Protein AF-A0A9N9JWN9-F1 (afdb_monomer_lite)

Foldseek 3Di:
DFDDDDPDDDPPVCPDDDDDDDPPDCPPQSFAKDWDADPPDDGPDGFQDAARGWIAGRNQCFIHHRHPDTDHDGDD

Secondary structure (DSSP, 8-state):
------SSPPPTT-SS-------S---TT---EEEEE-TT--SSS-TTSSTTEEEEETTTTEEEESSSS-EE-S--

Radius of gyration: 12.6 Å; chains: 1; bounding box: 31×24×31 Å

Organism: NCBI:txid1348616

pLDDT: mean 95.86, std 3.95, range [72.69, 98.56]

Structure (mmCIF, N/CA/C/O backbone):
data_AF-A0A9N9JWN9-F1
#
_entry.id   AF-A0A9N9JWN9-F1
#
loop_
_atom_site.group_PDB
_atom_site.id
_atom_site.type_symbol
_atom_site.label_atom_id
_atom_site.label_alt_id
_atom_site.label_comp_id
_atom_site.label_asym_id
_atom_site.label_entity_id
_atom_site.label_seq_id
_atom_site.pdbx_PDB_ins_code
_atom_site.Cartn_x
_atom_site.Cartn_y
_atom_site.Cartn_z
_atom_site.occupancy
_atom_site.B_iso_or_equiv
_atom_site.auth_seq_id
_atom_site.auth_comp_id
_atom_site.auth_asym_id
_atom_site.auth_atom_id
_atom_sit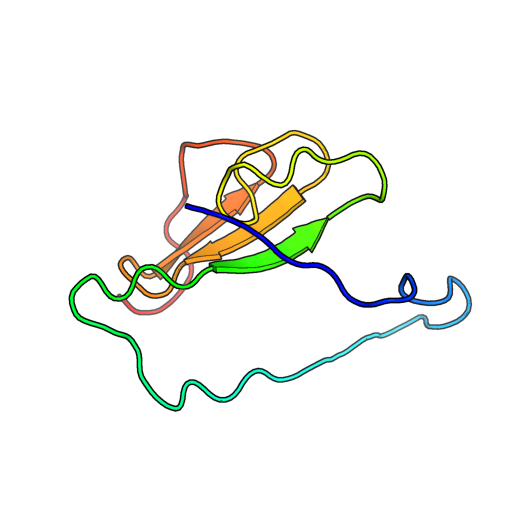e.pdbx_PDB_model_num
ATOM 1 N N . PHE A 1 1 ? 1.930 8.104 -10.942 1.00 79.88 1 PHE A N 1
ATOM 2 C CA . PHE A 1 1 ? 1.436 6.968 -10.135 1.00 79.88 1 PHE A CA 1
ATOM 3 C C . PHE A 1 1 ? -0.050 7.156 -9.891 1.00 79.88 1 PHE A C 1
ATOM 5 O O . PHE A 1 1 ? -0.484 8.297 -9.824 1.00 79.88 1 PHE A O 1
ATOM 12 N N . CYS A 1 2 ? -0.809 6.069 -9.792 1.00 88.12 2 CYS A N 1
ATOM 13 C CA . CYS A 1 2 ? -2.243 6.070 -9.502 1.00 88.12 2 CYS A CA 1
ATOM 14 C C . CYS A 1 2 ? -2.515 4.954 -8.487 1.00 88.12 2 CYS A C 1
ATOM 16 O O . CYS A 1 2 ? -1.855 3.915 -8.549 1.00 88.12 2 CYS A O 1
ATOM 18 N N . ALA A 1 3 ? -3.451 5.169 -7.566 1.00 96.00 3 ALA A N 1
ATOM 19 C CA . ALA A 1 3 ? -3.900 4.165 -6.614 1.00 96.00 3 ALA A CA 1
ATOM 20 C C . ALA A 1 3 ? -5.375 3.817 -6.831 1.00 96.00 3 ALA A C 1
ATOM 22 O O . ALA A 1 3 ? -6.202 4.662 -7.165 1.00 96.00 3 ALA A O 1
ATOM 23 N N . ILE A 1 4 ? -5.711 2.560 -6.565 1.00 97.25 4 ILE A N 1
ATOM 24 C CA . ILE A 1 4 ? -7.089 2.085 -6.450 1.00 97.25 4 ILE A CA 1
ATOM 25 C C . ILE A 1 4 ? -7.333 1.606 -5.021 1.00 97.25 4 ILE A C 1
ATOM 27 O O . ILE A 1 4 ? -6.395 1.351 -4.265 1.00 97.25 4 ILE A O 1
ATOM 31 N N . ARG A 1 5 ? -8.603 1.501 -4.636 1.00 97.44 5 ARG A N 1
ATOM 32 C CA . ARG A 1 5 ? -9.024 0.999 -3.324 1.00 97.44 5 ARG A CA 1
ATOM 33 C C . ARG A 1 5 ? -10.079 -0.077 -3.504 1.00 97.44 5 ARG A C 1
ATOM 35 O O . ARG A 1 5 ? -10.781 -0.085 -4.514 1.00 97.44 5 ARG A O 1
ATOM 42 N N . ALA A 1 6 ? -10.214 -0.940 -2.501 1.00 97.50 6 ALA A N 1
ATOM 43 C CA . ALA A 1 6 ? -11.333 -1.867 -2.424 1.00 97.50 6 ALA A CA 1
ATOM 44 C C . ALA A 1 6 ? -12.675 -1.113 -2.455 1.00 97.50 6 ALA A C 1
ATOM 46 O O . ALA A 1 6 ? -12.772 0.050 -2.055 1.00 97.50 6 ALA A O 1
ATOM 47 N N . ASN A 1 7 ? -13.725 -1.794 -2.908 1.00 97.38 7 ASN A N 1
ATOM 48 C CA . ASN A 1 7 ? -15.075 -1.233 -2.987 1.00 97.38 7 ASN A CA 1
ATOM 49 C C . ASN A 1 7 ? -15.706 -0.957 -1.607 1.00 97.38 7 ASN A C 1
ATOM 51 O O . ASN A 1 7 ? -16.664 -0.193 -1.524 1.00 97.38 7 ASN A O 1
ATOM 55 N N . ASN A 1 8 ? -15.170 -1.550 -0.535 1.00 97.00 8 ASN A N 1
ATOM 56 C CA . ASN A 1 8 ? -15.633 -1.389 0.841 1.00 97.00 8 ASN A CA 1
ATOM 57 C C . ASN A 1 8 ? -14.445 -1.286 1.814 1.00 97.00 8 ASN A C 1
ATOM 59 O O . ASN A 1 8 ? -13.391 -1.870 1.550 1.00 97.00 8 ASN A O 1
ATOM 63 N N . PRO A 1 9 ? -14.595 -0.567 2.943 1.00 97.31 9 PRO A N 1
ATOM 64 C CA . PRO A 1 9 ? -13.588 -0.552 3.996 1.00 97.31 9 PRO A CA 1
ATOM 65 C C . PRO A 1 9 ? -13.568 -1.879 4.761 1.00 97.31 9 PRO A C 1
ATOM 67 O O . PRO A 1 9 ? -14.538 -2.638 4.753 1.00 97.31 9 PRO A O 1
ATOM 70 N N . ILE A 1 10 ? -12.482 -2.111 5.497 1.00 97.62 10 ILE A N 1
ATOM 71 C CA . ILE A 1 10 ? -12.404 -3.195 6.480 1.00 97.62 10 ILE A CA 1
ATOM 72 C C . ILE A 1 10 ? -13.491 -2.958 7.545 1.00 97.62 10 ILE A C 1
ATOM 74 O O . ILE A 1 10 ? -13.508 -1.879 8.148 1.00 97.62 10 ILE A O 1
ATOM 78 N N . PRO A 1 11 ? -14.403 -3.918 7.796 1.00 96.06 11 PRO A N 1
ATOM 79 C CA . PRO A 1 11 ? -15.431 -3.757 8.817 1.00 96.06 11 PRO A CA 1
ATOM 80 C C . PRO A 1 11 ? -14.803 -3.582 10.209 1.00 96.06 11 PRO A C 1
ATOM 82 O O . PRO A 1 11 ? -13.944 -4.384 10.570 1.00 96.06 11 PRO A O 1
ATOM 85 N N . PRO A 1 12 ? -15.240 -2.619 11.042 1.00 92.38 12 PRO A N 1
ATOM 86 C CA . PRO A 1 12 ? -14.670 -2.413 12.380 1.00 92.38 12 PRO A CA 1
ATOM 87 C C . PRO A 1 12 ? -14.785 -3.627 13.315 1.00 92.38 12 PRO A C 1
ATOM 89 O O . PRO A 1 12 ? -14.031 -3.757 14.274 1.00 92.38 12 PRO A O 1
ATOM 92 N N . GLN A 1 13 ? -15.736 -4.526 13.048 1.00 96.38 13 GLN A N 1
ATOM 93 C CA . GLN A 1 13 ? -15.902 -5.783 13.780 1.00 96.38 13 GLN A CA 1
ATOM 94 C C . GLN A 1 13 ? -14.777 -6.787 13.470 1.00 96.38 13 GLN A C 1
ATOM 96 O O . GLN A 1 13 ? -14.553 -7.728 14.234 1.00 96.38 13 GLN A O 1
ATOM 101 N N . CYS A 1 14 ? -14.064 -6.590 12.359 1.00 94.38 14 CYS A N 1
ATOM 102 C CA . CYS A 1 14 ? -12.915 -7.379 11.951 1.00 94.38 14 CYS A CA 1
ATOM 103 C C . CYS A 1 14 ? -11.688 -6.950 12.772 1.00 94.38 14 CYS A C 1
ATOM 105 O O . CYS A 1 14 ? -10.983 -6.005 12.430 1.00 94.38 14 CYS A O 1
ATOM 107 N N . LYS A 1 15 ? -11.447 -7.637 13.897 1.00 91.31 15 LYS A N 1
ATOM 108 C CA . LYS A 1 15 ? -10.325 -7.340 14.811 1.00 91.31 15 LYS A CA 1
ATOM 109 C C . LYS A 1 15 ? -8.951 -7.639 14.205 1.00 91.31 15 LYS A C 1
ATOM 111 O O . LYS A 1 15 ? -7.960 -7.048 14.619 1.00 91.31 15 LYS A O 1
ATOM 116 N N . LEU A 1 16 ? -8.905 -8.577 13.263 1.00 95.88 16 LEU A N 1
ATOM 117 C CA . LEU A 1 16 ? -7.725 -8.944 12.496 1.00 95.88 16 LEU A CA 1
ATOM 118 C C . LEU A 1 16 ? -8.150 -9.072 11.038 1.00 95.88 16 LEU A C 1
ATOM 120 O O . LEU A 1 16 ? -8.980 -9.918 10.713 1.00 95.88 16 LEU A O 1
ATOM 124 N N . PHE A 1 17 ? -7.577 -8.233 10.187 1.00 96.62 17 PHE A N 1
ATOM 125 C CA . PHE A 1 17 ? -7.808 -8.253 8.753 1.00 96.62 17 PHE A CA 1
ATOM 126 C C . PHE A 1 17 ? -6.510 -8.593 8.032 1.00 96.62 17 PHE A C 1
ATOM 128 O O . PHE A 1 17 ? -5.438 -8.126 8.416 1.00 96.62 17 PHE A O 1
ATOM 135 N N . 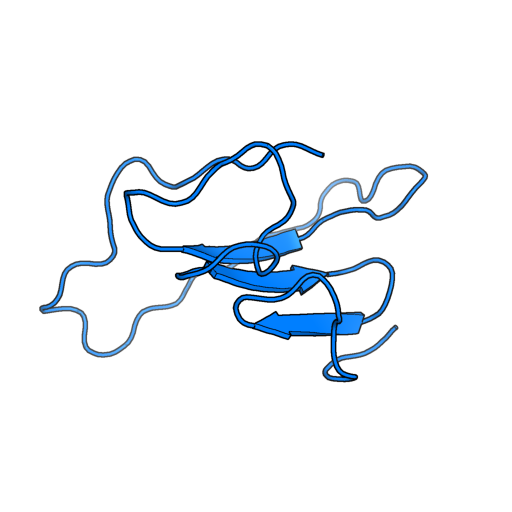TYR A 1 18 ? -6.628 -9.393 6.980 1.00 97.00 18 TYR A N 1
ATOM 136 C CA . TYR A 1 18 ? -5.513 -9.846 6.170 1.00 97.00 18 TYR A CA 1
ATOM 137 C C . TYR A 1 18 ? -5.955 -9.944 4.713 1.00 97.00 18 TYR A C 1
ATOM 139 O O . TYR A 1 18 ? -7.086 -10.340 4.431 1.00 97.00 18 TYR A O 1
ATOM 147 N N . PHE A 1 19 ? -5.061 -9.571 3.804 1.00 97.75 19 PHE A N 1
ATOM 148 C CA . PHE A 1 19 ? -5.232 -9.765 2.373 1.00 97.75 19 PHE A CA 1
ATOM 149 C C . PHE A 1 19 ? -3.868 -10.023 1.736 1.00 97.75 19 PHE A C 1
ATOM 151 O O . PHE A 1 19 ? -2.844 -9.561 2.242 1.00 97.75 19 PHE A O 1
ATOM 158 N N . GLU A 1 20 ? -3.880 -10.739 0.619 1.00 98.12 20 GLU A N 1
ATOM 159 C CA . GLU A 1 20 ? -2.697 -11.049 -0.179 1.00 98.12 20 GLU A CA 1
ATOM 160 C C . GLU A 1 20 ? -2.807 -10.373 -1.541 1.00 98.12 20 GLU A C 1
ATOM 162 O O . GLU A 1 20 ? -3.904 -10.106 -2.041 1.00 98.12 20 GLU A O 1
ATOM 167 N N . VAL A 1 21 ? -1.652 -10.070 -2.125 1.00 97.38 21 VAL A N 1
ATOM 168 C CA . VAL A 1 21 ? -1.539 -9.532 -3.477 1.00 97.38 21 VAL A CA 1
ATOM 169 C C . VAL A 1 21 ? -0.458 -10.327 -4.190 1.00 97.38 21 VAL A C 1
ATOM 171 O O . VAL A 1 21 ? 0.719 -10.197 -3.857 1.00 97.38 21 VAL A O 1
ATOM 174 N N . ASP A 1 22 ? -0.862 -11.111 -5.184 1.00 97.75 22 ASP A N 1
ATOM 175 C CA . ASP A 1 22 ? 0.065 -11.796 -6.077 1.00 97.75 22 ASP A CA 1
ATOM 176 C C . ASP A 1 22 ? 0.522 -10.841 -7.183 1.00 97.75 22 ASP A C 1
ATOM 178 O O . ASP A 1 22 ? -0.288 -10.284 -7.932 1.00 97.75 22 ASP A O 1
ATOM 182 N N . ILE A 1 23 ? 1.835 -10.640 -7.289 1.00 96.12 23 ILE A N 1
ATOM 1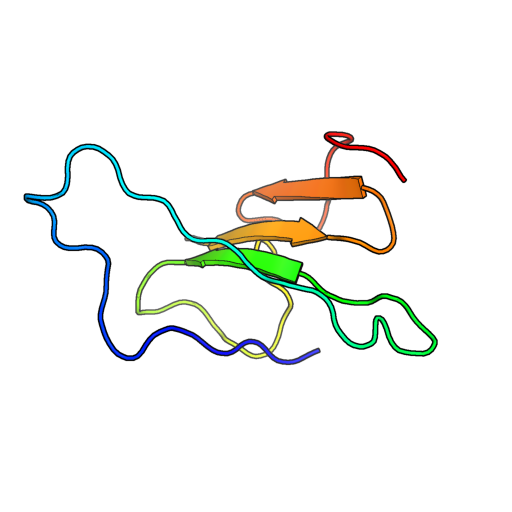83 C CA . ILE A 1 23 ? 2.433 -9.827 -8.350 1.00 96.12 23 ILE A CA 1
ATOM 184 C C . ILE A 1 23 ? 2.647 -10.708 -9.577 1.00 96.12 23 ILE A C 1
ATOM 186 O O . ILE A 1 23 ? 3.569 -11.517 -9.617 1.00 96.12 23 ILE A O 1
ATOM 190 N N . ILE A 1 24 ? 1.779 -10.544 -10.575 1.00 97.62 24 ILE A N 1
ATOM 191 C CA . ILE A 1 24 ? 1.853 -11.291 -11.839 1.00 97.62 24 ILE A CA 1
ATOM 192 C C . ILE A 1 24 ? 2.911 -10.694 -12.778 1.00 97.62 24 ILE A C 1
ATOM 194 O O . ILE A 1 24 ? 3.627 -11.428 -13.452 1.00 97.62 24 ILE A O 1
ATOM 198 N N . ASP A 1 25 ? 3.015 -9.364 -12.800 1.00 96.00 25 ASP A N 1
ATOM 199 C CA . ASP A 1 25 ? 4.008 -8.599 -13.553 1.00 96.00 25 ASP A CA 1
ATOM 200 C C . ASP A 1 25 ? 4.386 -7.357 -12.732 1.00 96.00 25 ASP A C 1
ATOM 202 O O . ASP A 1 25 ? 3.518 -6.577 -12.331 1.00 96.00 25 ASP A O 1
ATOM 206 N N . GLU A 1 26 ? 5.676 -7.193 -12.441 1.00 92.62 26 GLU A N 1
ATOM 207 C CA . GLU A 1 26 ? 6.192 -6.036 -11.701 1.00 92.62 26 GLU A CA 1
ATOM 208 C C . GLU A 1 26 ? 6.329 -4.780 -12.579 1.00 92.62 26 GLU A C 1
ATOM 210 O O . GLU A 1 26 ? 6.435 -3.660 -12.066 1.00 92.62 26 GLU A O 1
ATOM 215 N N . GLY A 1 27 ? 6.284 -4.949 -13.902 1.00 93.56 27 GLY A N 1
ATOM 216 C CA . GLY A 1 27 ? 6.552 -3.913 -14.882 1.00 93.56 27 GLY A CA 1
ATOM 217 C C . GLY A 1 27 ? 7.997 -3.408 -14.828 1.00 93.56 27 GLY A C 1
ATOM 218 O O . GLY A 1 27 ? 8.784 -3.726 -13.939 1.00 93.56 27 GLY A O 1
ATOM 219 N N . GLU A 1 28 ? 8.354 -2.549 -15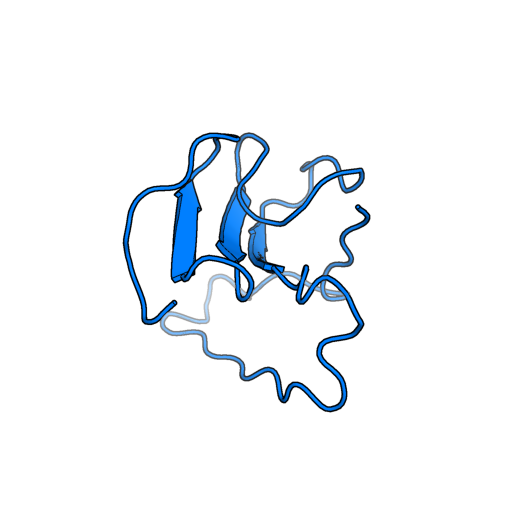.778 1.00 92.31 28 GLU A N 1
ATOM 220 C CA . GLU A 1 28 ? 9.740 -2.090 -15.965 1.00 92.31 28 GLU A CA 1
ATOM 221 C C . GLU A 1 28 ? 10.327 -1.381 -14.729 1.00 92.31 28 GLU A C 1
ATOM 223 O O . GLU A 1 28 ? 11.482 -1.590 -14.367 1.00 92.31 28 GLU A O 1
ATOM 228 N N . ASN A 1 29 ? 9.515 -0.570 -14.042 1.00 88.31 29 ASN A N 1
ATOM 229 C CA . ASN A 1 29 ? 9.959 0.250 -12.908 1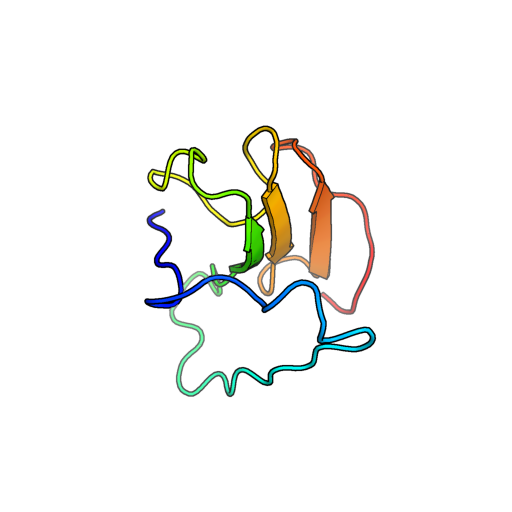.00 88.31 29 ASN A CA 1
ATOM 230 C C . ASN A 1 29 ? 9.645 -0.359 -11.532 1.00 88.31 29 ASN A C 1
ATOM 232 O O . ASN A 1 29 ? 9.840 0.327 -10.521 1.00 88.31 29 ASN A O 1
ATOM 236 N N . LYS A 1 30 ? 9.074 -1.574 -11.470 1.00 90.69 30 LYS A N 1
ATOM 237 C CA . LYS A 1 30 ? 8.691 -2.270 -10.219 1.00 90.69 30 LYS A CA 1
ATOM 238 C C . LYS A 1 30 ? 7.862 -1.426 -9.245 1.00 90.69 30 LYS A C 1
ATOM 240 O O . LYS A 1 30 ? 7.869 -1.633 -8.033 1.00 90.69 30 LYS A O 1
ATOM 245 N N . SER A 1 31 ? 7.182 -0.402 -9.760 1.00 93.06 31 SER A N 1
ATOM 246 C CA . SER A 1 31 ? 6.591 0.678 -8.966 1.00 93.06 31 SER A CA 1
ATOM 247 C C . SER A 1 31 ? 5.205 0.300 -8.460 1.00 93.06 31 SER A C 1
ATOM 249 O O . SER A 1 31 ? 4.205 0.951 -8.762 1.00 93.06 31 SER A O 1
ATOM 251 N N . ILE A 1 32 ? 5.166 -0.775 -7.682 1.00 96.19 32 ILE A N 1
ATOM 252 C CA . ILE A 1 32 ? 3.964 -1.309 -7.062 1.00 96.19 32 ILE A CA 1
ATOM 253 C C . ILE A 1 32 ? 4.005 -0.960 -5.578 1.00 96.19 32 ILE A C 1
ATOM 255 O O . ILE A 1 32 ? 4.986 -1.232 -4.884 1.00 96.19 32 ILE A O 1
ATOM 259 N N . GLY A 1 33 ? 2.938 -0.323 -5.100 1.00 96.94 33 GLY A N 1
ATOM 260 C CA . GLY A 1 33 ? 2.728 -0.040 -3.685 1.00 96.94 33 GLY A CA 1
ATOM 261 C C . GLY A 1 33 ? 1.515 -0.804 -3.172 1.00 96.94 33 GLY A C 1
ATOM 262 O O . GLY A 1 33 ? 0.471 -0.791 -3.822 1.00 96.94 33 GLY A O 1
ATOM 263 N N . ILE A 1 34 ? 1.636 -1.436 -2.008 1.00 98.00 34 ILE A N 1
ATOM 264 C CA . ILE A 1 34 ? 0.559 -2.196 -1.360 1.00 98.00 34 ILE A CA 1
ATOM 265 C C . ILE A 1 34 ? 0.352 -1.637 0.043 1.00 98.00 34 ILE A C 1
ATOM 267 O O . ILE A 1 34 ? 1.320 -1.382 0.758 1.00 98.00 34 ILE A O 1
ATOM 271 N N . GLY A 1 35 ? -0.899 -1.445 0.459 1.00 98.00 35 GLY A N 1
ATOM 272 C CA . GLY A 1 35 ? -1.188 -1.034 1.827 1.00 98.00 35 GLY A CA 1
ATOM 273 C C . GLY A 1 35 ? -2.617 -0.565 2.036 1.00 98.00 35 GLY A C 1
ATOM 274 O O . GLY A 1 35 ? -3.549 -1.068 1.414 1.00 98.00 35 GLY A O 1
ATOM 275 N N . PHE A 1 36 ? -2.775 0.407 2.929 1.00 98.25 36 PHE A N 1
ATOM 276 C CA . PHE A 1 36 ? -4.065 0.869 3.423 1.00 98.25 36 PHE A CA 1
ATOM 277 C C . PHE A 1 36 ? -4.198 2.383 3.301 1.00 98.25 36 PHE A C 1
ATOM 279 O O . PHE A 1 36 ? -3.218 3.136 3.262 1.00 98.25 36 PHE A O 1
ATOM 286 N N . CYS A 1 37 ? -5.439 2.848 3.275 1.00 98.19 37 CYS A N 1
ATOM 287 C CA . CYS A 1 37 ? -5.740 4.264 3.344 1.00 98.19 37 CYS A CA 1
ATOM 288 C C . CYS A 1 37 ? -7.153 4.522 3.854 1.00 98.19 37 CYS A C 1
ATOM 290 O O . CYS A 1 37 ? -8.047 3.680 3.760 1.00 98.19 37 CYS A O 1
ATOM 292 N N . GLU A 1 38 ? -7.351 5.728 4.365 1.00 97.88 38 GLU A N 1
ATOM 293 C CA . GLU A 1 38 ? -8.658 6.258 4.711 1.00 97.88 38 GLU A CA 1
ATOM 294 C C . GLU A 1 38 ? -9.469 6.622 3.455 1.00 97.88 38 GLU A C 1
ATOM 296 O O . GLU A 1 38 ? -8.951 6.808 2.348 1.00 97.88 38 GLU A O 1
ATOM 301 N N . LYS A 1 39 ? -10.788 6.764 3.627 1.00 96.81 39 LYS A N 1
ATOM 302 C CA . LYS A 1 39 ? -11.748 7.012 2.537 1.00 96.81 39 LYS A CA 1
ATOM 303 C C . LYS A 1 39 ? -11.504 8.326 1.780 1.00 96.81 39 LYS A C 1
ATOM 305 O O . LYS A 1 39 ? -11.850 8.427 0.603 1.00 96.81 39 LYS A O 1
ATOM 310 N N . THR A 1 40 ? -10.888 9.320 2.404 1.00 96.44 40 THR A N 1
ATOM 311 C CA . THR A 1 40 ? -10.698 10.665 1.833 1.00 96.44 40 THR A CA 1
ATOM 312 C C . THR A 1 40 ? -9.315 10.890 1.217 1.00 96.44 40 THR A C 1
ATOM 314 O O . THR A 1 40 ? -9.062 11.966 0.684 1.00 96.44 40 THR A O 1
ATOM 317 N N . VAL A 1 41 ? -8.428 9.890 1.252 1.00 97.62 41 VAL A N 1
ATOM 318 C CA . VAL A 1 41 ? -7.067 9.999 0.707 1.00 97.62 41 VAL A CA 1
ATOM 319 C 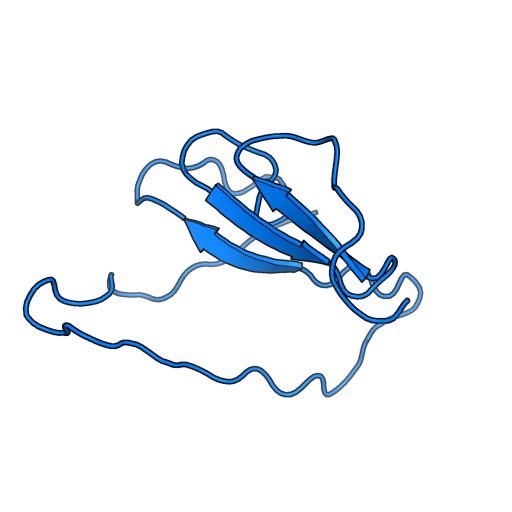C . VAL A 1 41 ? -7.072 10.266 -0.803 1.00 97.62 41 VAL A C 1
ATOM 321 O O . VAL A 1 41 ? -7.825 9.632 -1.545 1.00 97.62 41 VAL A O 1
ATOM 324 N N . ASN A 1 42 ? -6.193 11.175 -1.252 1.00 95.50 42 ASN A N 1
ATOM 325 C CA . ASN A 1 42 ? -5.931 11.428 -2.672 1.00 95.50 42 ASN A CA 1
ATOM 326 C C . ASN A 1 42 ? -5.301 10.187 -3.335 1.00 95.50 42 ASN A C 1
ATOM 328 O O . ASN A 1 42 ? -4.323 9.636 -2.831 1.00 95.50 42 ASN A O 1
ATOM 332 N N . LEU A 1 43 ? -5.846 9.772 -4.479 1.00 96.81 43 LEU A N 1
ATOM 333 C CA . LEU A 1 43 ? -5.409 8.597 -5.236 1.00 96.81 43 LEU A CA 1
ATOM 334 C C . LEU A 1 43 ? -4.388 8.905 -6.347 1.00 96.81 43 LEU A C 1
ATOM 336 O O . LEU A 1 43 ? -3.923 7.990 -7.023 1.00 96.81 43 LEU A O 1
ATOM 340 N N . GLU A 1 44 ? -3.974 10.162 -6.511 1.00 96.19 44 GLU A N 1
ATOM 341 C CA . GLU A 1 44 ? -2.950 10.603 -7.477 1.00 96.19 44 GLU A CA 1
ATOM 342 C C . GLU A 1 44 ? -1.502 10.341 -7.004 1.00 96.19 44 GLU A C 1
ATOM 344 O O . GLU A 1 44 ? -0.549 11.024 -7.386 1.00 96.19 44 GLU A O 1
ATOM 349 N N . GLY A 1 45 ? -1.305 9.336 -6.151 1.00 95.19 45 GLY A N 1
ATOM 350 C CA . GLY A 1 45 ? -0.002 8.952 -5.618 1.00 95.19 45 GLY A CA 1
ATOM 351 C C . GLY A 1 45 ? 0.021 7.502 -5.160 1.00 95.19 45 GLY A C 1
ATOM 352 O O . GLY A 1 45 ? -0.999 6.819 -5.164 1.00 95.19 45 GLY A O 1
ATOM 353 N N . MET A 1 46 ? 1.204 7.015 -4.789 1.00 96.62 46 MET A N 1
ATOM 354 C CA . MET A 1 46 ? 1.346 5.648 -4.289 1.00 96.62 46 MET A CA 1
ATOM 355 C C . MET A 1 46 ? 0.849 5.528 -2.837 1.00 96.62 46 MET A C 1
ATOM 357 O O . MET A 1 46 ? 0.914 6.510 -2.087 1.00 96.62 46 MET A O 1
ATOM 361 N N . PRO A 1 47 ? 0.408 4.330 -2.407 1.00 97.94 47 PRO A N 1
ATOM 362 C CA . PRO A 1 47 ? 0.057 4.070 -1.011 1.00 97.94 47 PRO A CA 1
ATOM 363 C C . PRO A 1 47 ? 1.145 4.548 -0.041 1.00 97.94 47 PRO A C 1
ATOM 365 O O . PRO A 1 47 ? 2.332 4.336 -0.278 1.00 97.94 47 PRO A O 1
ATOM 368 N N . GLY A 1 48 ? 0.753 5.220 1.041 1.00 98.19 48 GLY A N 1
ATOM 369 C CA . GLY A 1 48 ? 1.669 5.745 2.057 1.00 98.19 48 GLY A CA 1
ATOM 370 C C . GLY A 1 48 ? 2.126 7.195 1.873 1.00 98.19 48 GLY A C 1
ATOM 371 O O . GLY A 1 48 ? 2.700 7.763 2.798 1.00 98.19 48 GLY A O 1
ATOM 372 N N . TRP A 1 49 ? 1.883 7.824 0.717 1.00 97.69 49 TRP A N 1
ATOM 373 C CA . TRP A 1 49 ? 2.405 9.171 0.428 1.00 97.69 49 TRP A CA 1
ATOM 374 C C . TRP A 1 49 ? 1.624 10.332 1.040 1.00 97.69 49 TRP A C 1
ATOM 376 O O . TRP A 1 49 ? 2.203 11.399 1.254 1.00 97.69 49 TRP A O 1
ATOM 386 N N . TYR A 1 50 ? 0.328 10.148 1.275 1.00 97.94 50 TYR A N 1
ATOM 387 C CA . TYR A 1 50 ? -0.573 11.182 1.784 1.00 97.94 50 TYR A CA 1
ATOM 388 C C . TYR A 1 50 ? -1.041 10.851 3.199 1.00 97.94 50 TYR A C 1
ATOM 390 O O . TYR A 1 50 ? -1.038 9.688 3.598 1.00 97.94 50 TYR A O 1
ATOM 398 N N . ASN A 1 51 ? -1.465 11.875 3.944 1.00 98.00 51 ASN A N 1
ATOM 399 C CA . ASN A 1 51 ? -2.003 11.699 5.290 1.00 98.00 51 ASN A CA 1
ATOM 400 C C . ASN A 1 51 ? -3.188 10.718 5.294 1.00 98.00 51 ASN A C 1
ATOM 402 O O . ASN A 1 51 ? -4.030 10.785 4.401 1.00 98.00 51 ASN A O 1
ATOM 406 N N . GLY A 1 52 ? -3.241 9.823 6.283 1.00 98.00 52 GLY A N 1
ATOM 407 C CA . GLY A 1 52 ? -4.234 8.746 6.347 1.00 98.00 52 GLY A CA 1
ATOM 408 C C . GLY A 1 52 ? -3.938 7.574 5.405 1.00 98.00 52 GLY A C 1
ATOM 409 O O . GLY A 1 52 ? -4.854 6.833 5.056 1.00 98.00 52 GLY A O 1
ATOM 410 N N . SER A 1 53 ? -2.695 7.408 4.938 1.00 98.44 53 SER A N 1
ATOM 411 C CA . SER A 1 53 ? -2.284 6.285 4.090 1.00 98.44 53 SER A CA 1
ATOM 412 C C . SER A 1 53 ? -0.955 5.680 4.527 1.00 98.44 53 SER A C 1
ATOM 414 O O . SER A 1 53 ? -0.030 6.384 4.934 1.00 98.44 53 SER A O 1
ATOM 416 N N . TRP A 1 54 ? -0.854 4.361 4.361 1.00 98.56 54 TRP A N 1
ATOM 417 C CA . TRP A 1 54 ? 0.303 3.535 4.686 1.00 98.56 54 TRP A CA 1
ATOM 418 C C . TRP A 1 54 ? 0.579 2.574 3.539 1.00 98.56 54 TRP A C 1
ATOM 420 O O . TRP A 1 54 ? -0.361 2.002 2.987 1.00 98.56 54 TRP A O 1
ATOM 430 N N . GLY A 1 55 ? 1.843 2.373 3.175 1.00 98.19 55 GLY A N 1
ATOM 431 C CA . GLY A 1 55 ? 2.172 1.487 2.063 1.00 98.19 55 GLY A CA 1
ATOM 432 C C . GLY A 1 55 ? 3.601 0.975 2.063 1.00 98.19 55 GLY A C 1
ATOM 433 O O . GLY A 1 55 ? 4.529 1.689 2.429 1.00 98.19 55 GLY A O 1
ATOM 434 N N . TYR A 1 56 ? 3.767 -0.262 1.617 1.00 98.06 56 TYR A N 1
ATOM 435 C CA . TYR A 1 56 ? 5.043 -0.882 1.286 1.00 98.06 56 TYR A CA 1
ATOM 436 C C . TYR A 1 56 ? 5.269 -0.804 -0.225 1.00 98.06 56 TYR A C 1
ATOM 438 O O . TYR A 1 56 ? 4.338 -1.052 -0.992 1.00 98.06 56 TYR A O 1
ATOM 446 N N . HIS A 1 57 ? 6.466 -0.399 -0.655 1.00 97.06 57 HIS A N 1
ATOM 447 C CA . HIS A 1 57 ? 6.796 -0.219 -2.073 1.00 97.06 57 HIS A CA 1
ATOM 448 C C . HIS A 1 57 ? 7.806 -1.272 -2.527 1.00 97.06 57 HIS A C 1
ATOM 450 O O . HIS A 1 57 ? 8.906 -1.362 -1.980 1.00 97.06 57 HIS A O 1
ATOM 456 N N . GLY A 1 58 ? 7.437 -2.046 -3.549 1.00 94.94 58 GLY A N 1
ATOM 457 C CA . GLY A 1 58 ? 8.225 -3.185 -4.027 1.00 94.94 58 GLY A CA 1
ATOM 458 C C . GLY A 1 58 ? 9.541 -2.804 -4.708 1.00 94.94 58 GLY A C 1
ATOM 459 O O . GLY A 1 58 ? 10.495 -3.563 -4.646 1.00 94.94 58 GLY A O 1
ATOM 460 N N . ASN A 1 59 ? 9.641 -1.610 -5.298 1.00 94.50 59 ASN A N 1
ATOM 461 C CA . ASN A 1 59 ? 10.855 -1.168 -5.996 1.00 94.50 59 ASN A CA 1
ATOM 462 C C . ASN A 1 59 ? 12.037 -0.840 -5.073 1.00 94.50 59 ASN A C 1
ATOM 464 O O . ASN A 1 59 ? 13.147 -0.641 -5.563 1.00 94.50 59 ASN A O 1
ATOM 468 N N . ASN A 1 60 ? 11.805 -0.650 -3.773 1.00 95.88 60 ASN A N 1
ATOM 469 C CA . ASN A 1 60 ? 12.857 -0.212 -2.855 1.00 95.88 60 ASN A CA 1
ATOM 470 C C . ASN A 1 60 ? 12.758 -0.789 -1.440 1.00 95.88 60 ASN A C 1
ATOM 472 O O . ASN A 1 60 ? 13.525 -0.369 -0.572 1.00 95.88 60 ASN A O 1
ATOM 476 N N . GLY A 1 61 ? 11.795 -1.676 -1.187 1.00 96.94 61 GLY A N 1
ATOM 477 C CA . GLY A 1 61 ? 11.634 -2.328 0.106 1.00 96.94 61 GLY A CA 1
ATOM 478 C C . GLY A 1 61 ? 11.217 -1.403 1.252 1.00 96.94 61 GLY A C 1
ATOM 479 O O . GLY A 1 61 ? 11.302 -1.794 2.421 1.00 96.94 61 GLY A O 1
ATOM 480 N N . LYS A 1 62 ? 10.794 -0.163 0.975 1.00 98.38 62 LYS A N 1
ATOM 481 C CA . LYS A 1 62 ? 10.506 0.827 2.021 1.00 98.38 62 LYS A CA 1
ATOM 482 C C . LYS A 1 62 ? 9.038 0.858 2.409 1.00 98.38 62 LYS A C 1
ATOM 484 O O . LYS A 1 62 ? 8.141 0.672 1.588 1.00 98.38 62 LYS A O 1
ATOM 489 N N . PHE A 1 63 ? 8.811 1.190 3.674 1.00 98.38 63 PHE A N 1
ATOM 490 C CA . PHE A 1 63 ? 7.499 1.512 4.214 1.00 98.38 63 PHE A CA 1
ATOM 491 C C . PHE A 1 63 ? 7.296 3.029 4.283 1.00 98.38 63 PHE A C 1
ATOM 493 O O . PHE A 1 63 ? 8.152 3.774 4.768 1.00 98.38 63 PHE A O 1
ATOM 500 N N . TYR A 1 64 ? 6.140 3.480 3.816 1.00 98.50 64 TYR A N 1
ATOM 501 C CA . TYR A 1 64 ? 5.719 4.871 3.737 1.00 98.50 64 TYR A CA 1
ATOM 502 C C . TYR A 1 64 ? 4.519 5.072 4.666 1.00 98.50 64 TYR A C 1
ATOM 504 O O . TYR A 1 64 ? 3.510 4.380 4.544 1.00 98.50 64 TYR A O 1
ATOM 512 N N . ASN A 1 65 ? 4.640 6.016 5.599 1.00 98.06 65 ASN A N 1
ATOM 513 C CA . ASN A 1 65 ? 3.632 6.338 6.610 1.00 98.06 65 ASN A CA 1
ATOM 514 C C . ASN A 1 65 ? 3.289 7.822 6.509 1.00 98.06 65 ASN A C 1
ATOM 516 O O . ASN A 1 65 ? 4.061 8.657 6.985 1.00 98.06 65 ASN A O 1
ATOM 520 N N . CYS A 1 66 ? 2.165 8.140 5.865 1.00 97.75 66 CYS A N 1
ATOM 521 C CA . CYS A 1 66 ? 1.674 9.508 5.706 1.00 97.75 66 CYS A CA 1
ATOM 522 C C . CYS A 1 66 ? 2.728 10.495 5.157 1.00 97.75 66 CYS A C 1
ATOM 524 O O . CYS A 1 66 ? 2.734 11.675 5.505 1.00 97.75 66 CYS A O 1
ATOM 526 N N . SER A 1 67 ? 3.667 10.010 4.338 1.00 96.88 67 SER A N 1
ATOM 527 C CA . SER A 1 67 ? 4.872 10.739 3.943 1.00 96.88 67 SER A CA 1
ATOM 528 C C . SER A 1 67 ? 5.454 10.181 2.650 1.00 96.88 67 SER A C 1
ATOM 530 O O . SER A 1 67 ? 5.525 8.972 2.455 1.00 96.88 67 SER A O 1
ATOM 532 N N . LYS A 1 68 ? 5.977 11.060 1.788 1.00 95.94 68 LYS A N 1
ATOM 533 C CA . LYS A 1 68 ? 6.748 10.671 0.590 1.00 95.94 68 LYS A CA 1
ATOM 534 C C . LYS A 1 68 ? 8.168 10.188 0.909 1.00 95.94 68 LYS A C 1
ATOM 536 O O . LYS A 1 68 ? 8.889 9.765 0.010 1.00 95.94 68 LYS A O 1
ATOM 541 N N . ARG A 1 69 ? 8.599 10.272 2.171 1.00 97.44 69 ARG A N 1
ATOM 542 C CA . ARG A 1 69 ? 9.889 9.751 2.638 1.00 97.44 69 ARG A CA 1
ATOM 543 C C . ARG A 1 69 ? 9.663 8.387 3.281 1.00 97.44 69 ARG A C 1
ATOM 545 O O . ARG A 1 69 ? 9.149 8.315 4.392 1.00 97.44 69 ARG A O 1
ATOM 552 N N . GLY A 1 70 ? 10.030 7.330 2.561 1.00 97.19 70 GLY A N 1
ATOM 553 C CA . GLY A 1 70 ? 9.950 5.958 3.055 1.00 97.19 70 GLY A CA 1
ATOM 554 C C . GLY A 1 70 ? 11.115 5.601 3.979 1.00 97.19 70 GLY A C 1
ATOM 555 O O . GLY A 1 70 ? 12.225 6.115 3.815 1.00 97.19 70 GLY A O 1
ATOM 556 N N . ASN A 1 71 ? 10.866 4.682 4.908 1.00 97.81 71 ASN A N 1
ATOM 557 C CA . ASN A 1 71 ? 11.857 4.103 5.814 1.00 97.81 71 ASN A CA 1
ATOM 558 C C . ASN A 1 71 ? 12.197 2.665 5.386 1.00 97.81 71 ASN A C 1
ATOM 560 O O . ASN A 1 71 ? 11.310 1.986 4.866 1.00 97.81 71 ASN A O 1
ATOM 564 N N . PRO A 1 72 ? 13.435 2.179 5.599 1.00 98.06 72 PRO A N 1
ATOM 565 C CA . PRO A 1 72 ? 13.768 0.768 5.387 1.00 98.06 72 PRO A CA 1
ATOM 566 C C . PRO A 1 72 ? 12.810 -0.151 6.155 1.00 98.06 72 PRO A C 1
ATOM 568 O O . PRO A 1 72 ? 12.489 0.139 7.309 1.00 98.06 72 PRO A O 1
ATOM 571 N N . TYR A 1 73 ? 12.340 -1.228 5.522 1.00 97.81 73 TYR A N 1
ATOM 572 C CA . TYR A 1 73 ? 11.375 -2.139 6.142 1.00 97.81 73 TYR A CA 1
ATOM 573 C C . TYR A 1 73 ? 11.563 -3.594 5.710 1.00 97.81 73 TYR A C 1
ATOM 575 O O . TYR A 1 73 ? 11.840 -4.450 6.544 1.00 97.81 73 TYR A O 1
ATOM 583 N N . GLY A 1 74 ? 11.410 -3.866 4.417 1.00 95.88 74 GLY A N 1
ATOM 584 C CA . GLY A 1 74 ? 11.478 -5.205 3.845 1.00 95.88 74 GLY A CA 1
ATOM 585 C C . GLY A 1 74 ? 12.719 -5.412 2.976 1.00 95.88 74 GLY A C 1
ATOM 586 O O . GLY A 1 74 ? 13.592 -4.541 2.927 1.00 95.88 74 GLY A O 1
ATOM 587 N N . PRO A 1 75 ? 12.795 -6.557 2.279 1.00 93.19 75 PRO A N 1
ATOM 588 C CA . PRO A 1 75 ? 13.790 -6.769 1.235 1.00 93.19 75 PRO A CA 1
ATOM 589 C C . PRO A 1 75 ? 13.641 -5.726 0.119 1.00 93.19 75 PRO A C 1
ATOM 591 O O . PRO A 1 75 ? 12.534 -5.226 -0.120 1.00 93.19 75 PRO A O 1
ATOM 594 N N . SER A 1 76 ? 14.769 -5.428 -0.530 1.00 72.69 76 SER A N 1
ATOM 595 C CA . SER A 1 76 ? 14.894 -4.522 -1.679 1.00 72.69 76 SER A CA 1
ATOM 596 C C . SER A 1 76 ? 15.183 -5.295 -2.954 1.00 72.69 76 SER A C 1
ATOM 598 O O . SER A 1 76 ? 15.955 -6.278 -2.862 1.00 72.69 76 SER A O 1
#

Sequence (76 aa):
FCAIRANNPIPPQCKLFYFEVDIIDEGENKSIGIGFCEKTVNLEGMPGWYNGSWGYHGNNGKFYNCSKRGNPYGPS

InterPro domains:
  IPR001870 B30.2/SPRY domain [PS50188] (1-76)
  IPR003877 SPRY domain [PF00622] (17-75)
  IPR013320 Concanavalin A-like lectin/glucanase domain superfamily [SSF49899] (16-73)
  IPR043136 B30.2/SPRY domain superfamily [G3DSA:2.60.120.920] (1-76)